Protein AF-A0A351AAN1-F1 (afdb_monomer_lite)

Structure (mmCIF, N/CA/C/O backbone):
data_AF-A0A351AAN1-F1
#
_entry.id   AF-A0A351AAN1-F1
#
loop_
_atom_site.group_PDB
_atom_site.id
_atom_site.type_symbol
_atom_site.label_atom_id
_atom_site.label_alt_id
_atom_site.label_comp_id
_atom_site.label_asym_id
_atom_site.label_entity_id
_atom_site.label_seq_id
_atom_site.pdbx_PDB_ins_code
_atom_site.Cartn_x
_atom_site.Cartn_y
_atom_site.Cartn_z
_atom_site.occupancy
_atom_site.B_iso_or_equiv
_atom_site.auth_seq_id
_atom_site.auth_comp_id
_atom_site.auth_asym_id
_atom_site.auth_atom_id
_atom_site.pdbx_PDB_model_num
ATOM 1 N N . ALA A 1 1 ? -1.217 -8.828 -1.837 1.00 83.75 1 ALA A N 1
ATOM 2 C CA . ALA A 1 1 ? -2.380 -8.546 -0.971 1.00 83.75 1 ALA A CA 1
ATOM 3 C C . ALA A 1 1 ? -2.909 -7.125 -1.17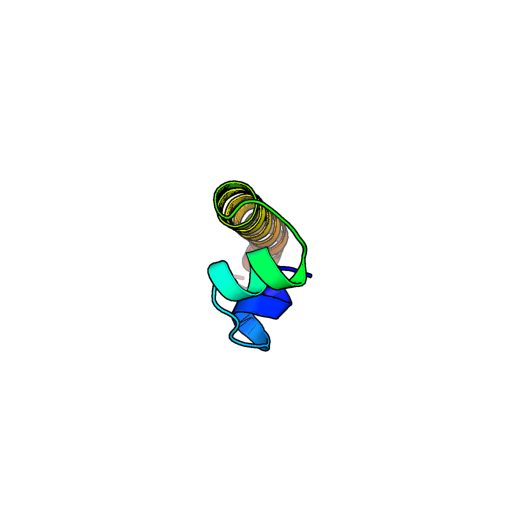9 1.00 83.75 1 ALA A C 1
ATOM 5 O O . ALA A 1 1 ? -3.908 -6.980 -1.857 1.00 83.75 1 ALA A O 1
ATOM 6 N N . MET A 1 2 ? -2.218 -6.068 -0.729 1.00 94.94 2 MET A N 1
ATOM 7 C CA . MET A 1 2 ? -2.791 -4.703 -0.684 1.00 94.94 2 MET A CA 1
ATOM 8 C C . MET A 1 2 ? -3.261 -4.121 -2.031 1.00 94.94 2 MET A C 1
ATOM 10 O O . MET A 1 2 ? -4.263 -3.421 -2.070 1.00 94.94 2 MET A O 1
ATOM 14 N N . LEU A 1 3 ? -2.567 -4.411 -3.141 1.00 96.56 3 LEU A N 1
ATOM 15 C CA . LEU A 1 3 ? -3.018 -3.977 -4.472 1.00 96.56 3 LEU A CA 1
ATOM 16 C C . LEU A 1 3 ? -4.341 -4.630 -4.885 1.00 96.56 3 LEU A C 1
ATOM 18 O O . LEU A 1 3 ? -5.152 -3.963 -5.509 1.00 96.56 3 LEU A O 1
ATOM 22 N N . VAL A 1 4 ? -4.553 -5.901 -4.532 1.00 97.44 4 VAL A N 1
ATOM 23 C CA . VAL A 1 4 ? -5.801 -6.627 -4.814 1.00 97.44 4 VAL A CA 1
ATOM 24 C C . VAL A 1 4 ? -6.917 -6.058 -3.948 1.00 97.44 4 VAL A C 1
ATOM 26 O O . VAL A 1 4 ? -7.941 -5.652 -4.479 1.00 97.44 4 VAL A O 1
ATOM 29 N N . MET A 1 5 ? -6.662 -5.899 -2.649 1.00 98.12 5 MET A N 1
ATOM 30 C CA . MET A 1 5 ? -7.612 -5.289 -1.715 1.00 98.12 5 MET A CA 1
ATOM 31 C C . MET A 1 5 ? -8.103 -3.917 -2.197 1.00 98.12 5 MET A C 1
ATOM 33 O O . MET A 1 5 ? -9.291 -3.625 -2.162 1.00 98.12 5 MET A O 1
ATOM 37 N N . TYR A 1 6 ? -7.199 -3.086 -2.719 1.00 98.19 6 TYR A N 1
ATOM 38 C CA . TYR A 1 6 ? -7.567 -1.764 -3.223 1.00 98.19 6 TYR A CA 1
ATOM 39 C C . TYR A 1 6 ? -8.197 -1.796 -4.627 1.00 98.19 6 TYR A C 1
ATOM 41 O O . TYR A 1 6 ? -9.263 -1.235 -4.843 1.00 98.19 6 TYR A O 1
ATOM 49 N N . HIS A 1 7 ? -7.533 -2.412 -5.612 1.00 97.19 7 HIS A N 1
ATOM 50 C CA . HIS A 1 7 ? -7.938 -2.309 -7.022 1.00 97.19 7 HIS A CA 1
ATOM 51 C C . HIS A 1 7 ? -8.988 -3.339 -7.453 1.00 97.19 7 HIS A C 1
ATOM 53 O O . HIS A 1 7 ? -9.665 -3.108 -8.449 1.00 97.19 7 HIS A O 1
ATOM 59 N N . VAL A 1 8 ? -9.098 -4.469 -6.752 1.00 97.50 8 VAL A N 1
ATOM 60 C CA . VAL A 1 8 ? -10.021 -5.564 -7.093 1.00 97.50 8 VAL A CA 1
ATOM 61 C C . VAL A 1 8 ? -11.174 -5.621 -6.099 1.00 97.50 8 VAL A C 1
ATOM 63 O O . VAL A 1 8 ? -12.325 -5.695 -6.512 1.00 97.50 8 VAL A O 1
ATOM 66 N N . GLU A 1 9 ? -10.877 -5.560 -4.801 1.00 98.06 9 GLU A N 1
ATOM 67 C CA . GLU A 1 9 ? -11.897 -5.647 -3.746 1.00 98.06 9 GLU A CA 1
ATOM 68 C C . GLU A 1 9 ? -12.511 -4.278 -3.407 1.00 98.06 9 GLU A C 1
ATOM 70 O O . GLU A 1 9 ? -13.553 -4.218 -2.763 1.00 98.06 9 GLU A O 1
ATOM 75 N N . GLY A 1 10 ? -11.908 -3.177 -3.872 1.00 98.12 10 GLY A N 1
ATOM 76 C CA . GLY A 1 10 ? -12.455 -1.825 -3.729 1.00 98.12 10 GLY A CA 1
ATOM 77 C C . GLY A 1 10 ? -12.336 -1.223 -2.327 1.00 98.12 10 GLY A C 1
ATOM 78 O O . GLY A 1 10 ? -12.964 -0.199 -2.065 1.00 98.12 10 GLY A O 1
ATOM 79 N N . LEU A 1 11 ? -11.535 -1.822 -1.442 1.00 98.56 11 LEU A N 1
ATOM 80 C CA . LEU A 1 11 ? -11.335 -1.321 -0.083 1.00 98.56 11 LEU A CA 1
ATOM 81 C C . LEU A 1 11 ? -10.585 0.017 -0.087 1.00 98.56 11 LEU A C 1
ATOM 83 O O . LEU A 1 11 ? -9.608 0.210 -0.817 1.00 98.56 11 LEU A O 1
ATOM 87 N N . SER A 1 12 ? -11.002 0.930 0.785 1.00 98.50 12 SER A N 1
ATOM 88 C CA . SER A 1 12 ? -10.293 2.173 1.098 1.00 98.50 12 SER A CA 1
ATOM 89 C C . SER A 1 12 ? -8.964 1.910 1.819 1.00 98.50 12 SER A C 1
ATOM 91 O O . SER A 1 12 ? -8.674 0.811 2.294 1.00 98.50 12 SER A O 1
ATOM 93 N N . TYR A 1 13 ? -8.106 2.930 1.919 1.00 98.31 13 TYR A N 1
ATOM 94 C CA . TYR A 1 13 ? -6.839 2.785 2.645 1.00 98.31 13 TYR A CA 1
ATOM 95 C C . TYR A 1 13 ? -7.059 2.566 4.143 1.00 98.31 13 TYR A C 1
ATOM 97 O O . TYR A 1 13 ? -6.264 1.877 4.777 1.00 98.31 13 TYR A O 1
ATOM 105 N N . GLU A 1 14 ? -8.122 3.148 4.684 1.00 98.62 14 GLU A N 1
ATOM 106 C CA . GLU A 1 14 ? -8.567 3.022 6.062 1.00 98.62 14 GLU A CA 1
ATOM 107 C C . GLU A 1 14 ? -9.067 1.600 6.352 1.00 98.62 14 GLU A C 1
ATOM 109 O O . GLU A 1 14 ? -8.577 0.980 7.292 1.00 98.62 14 GLU A O 1
ATOM 114 N N . GLU A 1 15 ? -9.921 1.030 5.496 1.00 98.62 15 GLU A N 1
ATOM 115 C CA . GLU A 1 15 ? -10.380 -0.365 5.628 1.00 98.62 15 GLU A CA 1
ATOM 116 C C . GLU A 1 15 ? -9.218 -1.361 5.514 1.00 98.62 15 GLU A C 1
ATOM 118 O O . GLU A 1 15 ? -9.157 -2.344 6.247 1.00 98.62 15 GLU A O 1
ATOM 123 N N . ILE A 1 16 ? -8.244 -1.099 4.635 1.00 98.50 16 ILE A N 1
ATOM 124 C CA . ILE A 1 16 ? -7.035 -1.929 4.525 1.00 98.50 16 ILE A CA 1
ATOM 125 C C . ILE A 1 16 ? -6.144 -1.787 5.768 1.00 98.50 16 ILE A C 1
ATOM 127 O O . ILE A 1 16 ? -5.508 -2.759 6.179 1.00 98.50 16 ILE A O 1
ATOM 131 N N . ALA A 1 17 ? -6.049 -0.586 6.345 1.00 98.56 17 ALA A N 1
ATOM 132 C CA . ALA A 1 17 ? -5.288 -0.338 7.569 1.00 98.56 17 ALA A CA 1
ATOM 133 C C . ALA A 1 17 ? -5.881 -1.116 8.746 1.00 98.56 17 ALA A C 1
ATOM 135 O O . ALA A 1 17 ? -5.138 -1.777 9.468 1.00 98.56 17 ALA A O 1
ATOM 136 N N . GLU A 1 18 ? -7.205 -1.089 8.880 1.00 98.50 18 GLU A N 1
ATOM 137 C CA . GLU A 1 18 ? -7.945 -1.836 9.895 1.00 98.50 18 GLU A CA 1
ATOM 138 C C . GLU A 1 18 ? -7.838 -3.352 9.678 1.00 98.50 18 GLU A C 1
ATOM 140 O O . GLU A 1 18 ? -7.412 -4.072 10.578 1.00 98.50 18 GLU A O 1
ATOM 145 N N . ALA A 1 19 ? -8.125 -3.841 8.467 1.00 97.75 19 ALA A N 1
ATOM 146 C CA . ALA A 1 19 ? -8.120 -5.272 8.155 1.00 97.75 19 ALA A CA 1
ATOM 147 C C . ALA A 1 19 ? -6.749 -5.946 8.341 1.00 97.75 19 ALA A C 1
ATOM 149 O O . ALA A 1 19 ? -6.678 -7.155 8.559 1.00 97.75 19 ALA A O 1
ATOM 150 N N . LEU A 1 20 ? -5.657 -5.184 8.217 1.00 97.00 20 LEU A N 1
ATOM 151 C CA . LEU A 1 20 ? -4.287 -5.689 8.346 1.00 97.00 20 LEU A CA 1
ATOM 152 C C . LEU A 1 20 ? -3.607 -5.298 9.663 1.00 97.00 20 LEU A C 1
ATOM 154 O O . LEU A 1 20 ? -2.441 -5.654 9.836 1.00 97.00 20 LEU A O 1
ATOM 158 N N . ASP A 1 21 ? -4.291 -4.563 10.544 1.00 98.12 21 ASP A N 1
ATOM 159 C CA . ASP A 1 21 ? -3.730 -3.977 11.770 1.00 98.12 21 ASP A CA 1
ATOM 160 C C . ASP A 1 21 ? -2.417 -3.207 11.508 1.00 98.12 21 ASP A C 1
ATOM 162 O O . ASP A 1 21 ? -1.346 -3.476 12.061 1.00 98.12 21 ASP A O 1
ATOM 166 N N . LEU A 1 22 ? -2.470 -2.263 10.562 1.00 98.00 22 LEU A N 1
ATOM 167 C CA . LEU A 1 22 ? -1.325 -1.453 10.144 1.00 98.00 22 LEU A CA 1
ATOM 168 C C . LEU A 1 22 ? -1.631 0.045 10.231 1.00 98.00 22 LEU A C 1
ATOM 170 O O . LEU A 1 22 ? -2.728 0.478 9.892 1.00 98.00 22 LEU A O 1
ATOM 174 N N . PRO A 1 23 ? -0.630 0.896 10.526 1.00 98.62 23 PRO A N 1
ATOM 175 C CA . PRO A 1 23 ? -0.797 2.340 10.406 1.00 98.62 23 PRO A CA 1
ATOM 176 C C . PRO A 1 23 ? -1.174 2.761 8.978 1.00 98.62 23 PRO A C 1
ATOM 178 O O . PRO A 1 23 ? -0.573 2.293 8.005 1.00 98.62 23 PRO A O 1
ATOM 181 N N . LEU A 1 24 ? -2.064 3.748 8.837 1.00 98.56 24 LEU A N 1
ATOM 182 C CA . LEU A 1 24 ? -2.477 4.285 7.531 1.00 98.56 24 LEU A CA 1
ATOM 183 C C . LEU A 1 24 ? -1.282 4.756 6.672 1.00 98.56 24 LEU A C 1
ATOM 185 O O . LEU A 1 24 ? -1.253 4.561 5.456 1.00 98.56 24 LEU A O 1
ATOM 189 N N . GLY A 1 25 ? -0.246 5.332 7.293 1.00 98.50 25 GLY A N 1
ATOM 190 C CA . GLY A 1 25 ? 0.998 5.707 6.601 1.00 98.50 25 GLY A CA 1
ATOM 191 C C . GLY A 1 25 ? 1.771 4.504 6.037 1.00 98.50 25 GLY A C 1
ATOM 192 O O . GLY A 1 25 ? 2.347 4.574 4.945 1.00 98.50 25 GLY A O 1
ATOM 193 N N . THR A 1 26 ? 1.729 3.363 6.729 1.00 98.44 26 THR A N 1
ATOM 194 C CA . THR A 1 26 ? 2.294 2.094 6.250 1.00 98.44 26 THR A CA 1
ATOM 195 C C . THR A 1 26 ? 1.519 1.590 5.042 1.00 98.44 26 THR A C 1
ATOM 197 O O . THR A 1 26 ? 2.144 1.191 4.059 1.00 98.44 26 THR A O 1
ATOM 200 N N . VAL A 1 27 ? 0.185 1.678 5.067 1.00 98.50 27 VAL A N 1
ATOM 201 C CA . VAL A 1 27 ? -0.665 1.297 3.930 1.00 98.50 27 VAL A CA 1
ATOM 202 C C . VAL A 1 27 ? -0.322 2.111 2.688 1.00 98.50 27 VAL A C 1
ATOM 204 O O . VAL A 1 27 ? 0.021 1.544 1.648 1.00 98.50 27 VAL A O 1
ATOM 207 N N . LYS A 1 28 ? -0.305 3.441 2.823 1.00 98.19 28 LYS A N 1
ATOM 208 C CA . LYS A 1 28 ? 0.045 4.369 1.736 1.00 98.19 28 LYS A CA 1
ATOM 209 C C . LYS A 1 28 ? 1.435 4.078 1.165 1.00 98.19 28 LYS A C 1
ATOM 211 O O . LYS A 1 28 ? 1.593 3.952 -0.050 1.00 98.19 28 LYS A O 1
ATOM 216 N N . SER A 1 29 ? 2.443 3.922 2.028 1.00 98.62 29 SER A N 1
ATOM 217 C CA . SER A 1 29 ? 3.822 3.690 1.578 1.00 98.62 29 SER A CA 1
ATOM 218 C C . SER A 1 29 ? 4.016 2.317 0.922 1.00 98.62 29 SER A C 1
ATOM 220 O O . SER A 1 29 ? 4.712 2.224 -0.092 1.00 98.62 29 SER A O 1
ATOM 222 N N . ARG A 1 30 ? 3.384 1.255 1.442 1.0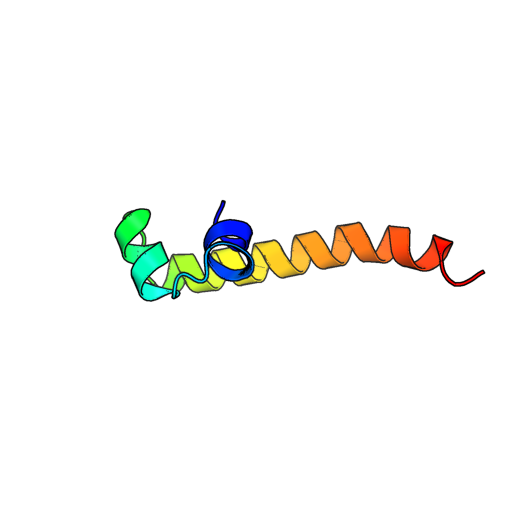0 97.88 30 ARG A N 1
ATOM 223 C CA . ARG A 1 30 ? 3.433 -0.090 0.845 1.00 97.88 30 ARG A CA 1
ATOM 224 C C . ARG A 1 30 ? 2.726 -0.133 -0.506 1.00 97.88 30 ARG A C 1
ATOM 226 O O . ARG A 1 30 ? 3.296 -0.684 -1.442 1.00 97.88 30 ARG A O 1
ATOM 233 N N . LEU A 1 31 ? 1.549 0.486 -0.636 1.00 97.81 31 LEU A N 1
ATOM 234 C CA . LEU A 1 31 ? 0.845 0.590 -1.918 1.00 97.81 31 LEU A CA 1
ATOM 235 C C . LEU A 1 31 ? 1.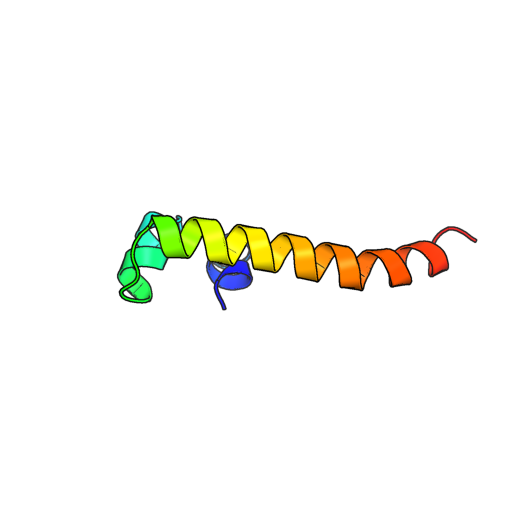671 1.345 -2.959 1.00 97.81 31 LEU A C 1
ATOM 237 O O . LEU A 1 31 ? 1.789 0.880 -4.089 1.00 97.81 31 LEU A O 1
ATOM 241 N N . ASN A 1 32 ? 2.293 2.465 -2.581 1.00 97.88 32 ASN A N 1
ATOM 242 C CA . ASN A 1 32 ? 3.168 3.199 -3.492 1.00 97.88 32 ASN A CA 1
ATOM 243 C C . ASN A 1 32 ? 4.333 2.326 -3.990 1.00 97.88 32 ASN A C 1
ATOM 245 O O . ASN A 1 32 ? 4.540 2.202 -5.195 1.00 97.88 32 ASN A O 1
ATOM 249 N N . ARG A 1 33 ? 5.049 1.657 -3.074 1.00 98.12 33 ARG A N 1
ATOM 250 C CA . ARG A 1 33 ? 6.150 0.751 -3.446 1.00 98.12 33 ARG A CA 1
ATOM 251 C C . ARG A 1 33 ? 5.674 -0.401 -4.330 1.00 98.12 33 ARG A C 1
ATOM 253 O O . ARG A 1 33 ? 6.341 -0.719 -5.307 1.00 98.12 33 ARG A O 1
ATOM 260 N N . ALA A 1 34 ? 4.517 -0.986 -4.029 1.00 96.69 34 ALA A N 1
ATOM 261 C CA . ALA A 1 34 ? 3.950 -2.070 -4.822 1.00 96.69 34 ALA A CA 1
ATOM 262 C C . ALA A 1 34 ? 3.599 -1.622 -6.252 1.00 96.69 34 ALA A C 1
ATOM 264 O O . ALA A 1 34 ? 3.884 -2.351 -7.196 1.00 96.69 34 ALA A O 1
ATOM 265 N N . ARG A 1 35 ? 3.046 -0.411 -6.435 1.00 96.19 35 ARG A N 1
ATOM 266 C CA . ARG A 1 35 ? 2.770 0.155 -7.770 1.00 96.19 35 ARG A CA 1
ATOM 267 C C . ARG A 1 35 ? 4.049 0.427 -8.559 1.00 96.19 35 ARG A C 1
ATOM 269 O O . ARG A 1 35 ? 4.089 0.147 -9.751 1.00 96.19 35 ARG A O 1
ATOM 276 N N . VAL A 1 36 ? 5.086 0.955 -7.904 1.00 96.50 36 VAL A N 1
ATOM 277 C CA . VAL A 1 36 ? 6.396 1.175 -8.539 1.00 96.50 36 VAL A CA 1
ATOM 278 C C . VAL A 1 36 ? 7.006 -0.147 -8.995 1.00 96.50 36 VAL A C 1
AT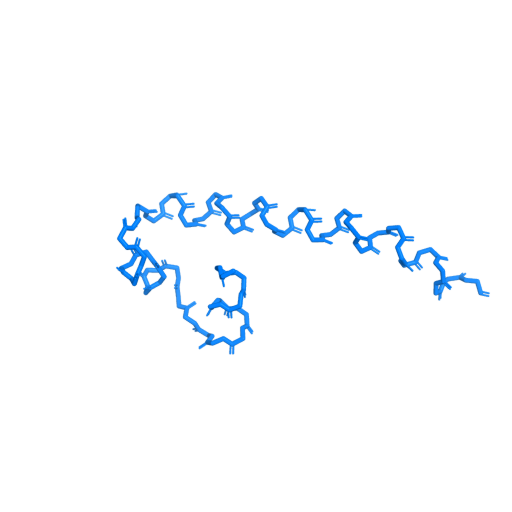OM 280 O O . VAL A 1 36 ? 7.412 -0.241 -10.147 1.00 96.50 36 VAL A O 1
ATOM 283 N N . ALA A 1 37 ? 7.013 -1.162 -8.129 1.00 94.81 37 ALA A N 1
ATOM 284 C CA . ALA A 1 37 ? 7.525 -2.486 -8.470 1.00 94.81 37 ALA A CA 1
ATOM 285 C C . ALA A 1 37 ? 6.726 -3.123 -9.616 1.00 94.81 37 ALA A C 1
ATOM 287 O O . ALA A 1 37 ? 7.314 -3.641 -10.556 1.00 94.81 37 ALA A O 1
ATOM 288 N N . LEU A 1 38 ? 5.393 -3.033 -9.582 1.00 93.88 38 LEU A N 1
ATOM 289 C CA . LEU A 1 38 ? 4.551 -3.554 -10.658 1.00 93.88 38 LEU A CA 1
ATOM 290 C C . LEU A 1 38 ? 4.835 -2.851 -11.989 1.00 93.88 38 LEU A C 1
ATOM 292 O O . LEU A 1 38 ? 4.967 -3.516 -13.010 1.00 93.88 38 LEU A O 1
ATOM 296 N N . ARG A 1 39 ? 4.958 -1.519 -11.979 1.00 92.81 39 ARG A N 1
ATOM 297 C CA . ARG A 1 39 ? 5.311 -0.758 -13.181 1.00 92.81 39 ARG A CA 1
ATOM 298 C C . ARG A 1 39 ? 6.652 -1.216 -13.742 1.00 92.81 39 ARG A C 1
ATOM 300 O O . ARG A 1 39 ? 6.723 -1.471 -14.929 1.00 92.81 39 ARG A O 1
ATOM 307 N N . ASP A 1 40 ? 7.678 -1.328 -12.904 1.00 93.38 40 ASP A N 1
ATOM 308 C CA . ASP A 1 40 ? 9.020 -1.745 -13.325 1.00 93.38 40 ASP A CA 1
ATOM 309 C C . ASP A 1 40 ? 9.012 -3.122 -14.007 1.00 93.38 40 ASP A C 1
ATOM 311 O O . ASP A 1 40 ? 9.556 -3.290 -15.095 1.00 93.38 40 ASP A O 1
ATOM 315 N N . GLN A 1 41 ? 8.281 -4.079 -13.429 1.00 91.62 41 GLN A N 1
ATOM 316 C CA . GLN A 1 41 ? 8.115 -5.407 -14.021 1.00 91.62 41 GLN A CA 1
ATOM 317 C C . GLN A 1 41 ? 7.364 -5.369 -15.358 1.00 91.62 41 GLN A C 1
ATOM 319 O O . GLN A 1 41 ? 7.708 -6.108 -16.277 1.00 91.62 41 GLN A O 1
ATOM 324 N N . LEU A 1 42 ? 6.347 -4.514 -15.492 1.00 91.12 42 LEU A N 1
ATOM 325 C CA . LEU A 1 42 ? 5.567 -4.393 -16.727 1.00 91.12 42 LEU A CA 1
ATOM 326 C C . LEU A 1 42 ? 6.282 -3.586 -17.817 1.00 91.12 42 LEU A C 1
ATOM 328 O O . LEU A 1 42 ? 6.067 -3.868 -18.992 1.00 91.12 42 LEU A O 1
ATOM 332 N N . SER A 1 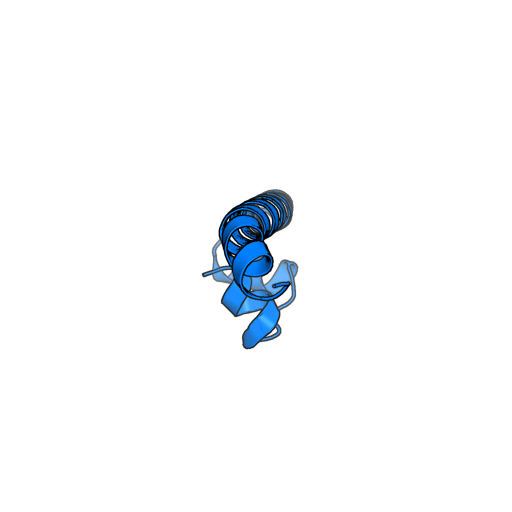43 ? 7.139 -2.626 -17.462 1.00 87.38 43 SER A N 1
ATOM 333 C CA . SER A 1 43 ? 7.892 -1.817 -18.428 1.00 87.38 43 SER A CA 1
ATOM 334 C C . SER A 1 43 ? 8.712 -2.689 -19.380 1.00 87.38 43 SER A C 1
ATOM 336 O O . SER A 1 43 ? 8.642 -2.483 -20.585 1.00 87.38 43 SER A O 1
ATOM 338 N N . GLY A 1 44 ? 9.391 -3.722 -18.867 1.00 75.94 44 GLY A N 1
ATOM 339 C CA . GLY A 1 44 ? 10.148 -4.661 -19.707 1.00 75.94 44 GLY A CA 1
ATOM 340 C C . GLY A 1 44 ? 9.284 -5.549 -20.612 1.00 75.94 44 GLY A C 1
ATOM 341 O O . GLY A 1 44 ? 9.796 -6.154 -21.544 1.00 75.94 44 GLY A O 1
ATOM 342 N N . HIS A 1 45 ? 7.974 -5.629 -20.361 1.00 74.62 45 HIS A N 1
ATOM 343 C CA . HIS A 1 45 ? 7.036 -6.376 -21.200 1.00 74.62 45 HIS A CA 1
ATOM 344 C C . HIS A 1 45 ? 6.330 -5.481 -22.221 1.00 74.62 45 HIS A C 1
ATOM 346 O O . HIS A 1 45 ? 5.942 -5.973 -23.273 1.00 74.62 45 HIS A O 1
ATOM 352 N N . LEU A 1 46 ? 6.158 -4.181 -21.944 1.00 69.25 46 LEU A N 1
ATOM 353 C CA . LEU A 1 46 ? 5.544 -3.251 -22.898 1.00 69.25 46 LEU A CA 1
ATOM 354 C C . LEU A 1 46 ? 6.397 -3.050 -24.154 1.00 69.25 46 LEU A C 1
ATOM 356 O O . LEU A 1 46 ? 5.834 -2.840 -25.224 1.00 69.25 46 LEU A O 1
ATOM 360 N N . GLU A 1 47 ? 7.721 -3.159 -24.042 1.00 65.75 47 GLU A N 1
ATOM 361 C CA . GLU A 1 47 ? 8.631 -3.115 -25.195 1.00 65.75 47 GLU A CA 1
ATOM 362 C C . GLU A 1 47 ? 8.321 -4.222 -26.220 1.00 65.75 47 GLU A C 1
ATOM 364 O O . GLU A 1 47 ? 8.449 -3.986 -27.415 1.00 65.75 47 GLU A O 1
ATOM 369 N N . LEU A 1 48 ? 7.799 -5.378 -25.785 1.00 65.44 48 LEU A N 1
ATOM 370 C CA . LEU A 1 48 ? 7.407 -6.490 -26.666 1.00 65.44 48 LEU A CA 1
ATOM 371 C C . LEU A 1 48 ? 6.111 -6.233 -27.456 1.00 65.44 48 LEU A C 1
ATOM 373 O O . LEU A 1 48 ? 5.813 -6.969 -28.391 1.00 65.44 48 LEU A O 1
ATOM 377 N N . PHE A 1 49 ? 5.308 -5.242 -27.055 1.00 71.38 49 PHE A N 1
ATOM 378 C CA . PHE A 1 49 ? 4.028 -4.908 -27.696 1.00 71.38 49 PHE A CA 1
ATOM 379 C C . PHE A 1 49 ? 4.107 -3.653 -28.580 1.00 71.38 49 PHE A C 1
ATOM 381 O O . PHE A 1 49 ? 3.085 -3.231 -29.120 1.00 71.38 49 PHE A O 1
ATOM 388 N N . LEU A 1 50 ? 5.286 -3.030 -28.685 1.00 65.50 50 LEU A N 1
ATOM 389 C CA . LEU A 1 50 ? 5.520 -1.809 -29.463 1.00 65.50 50 LEU A CA 1
ATOM 390 C C . LEU A 1 50 ? 6.354 -2.047 -30.741 1.00 65.50 50 LEU A C 1
ATOM 392 O O . LEU A 1 50 ? 6.752 -1.072 -31.379 1.00 65.50 50 LEU A O 1
ATOM 396 N N . GLU A 1 51 ? 6.572 -3.310 -31.124 1.00 51.22 51 GLU A N 1
ATOM 397 C CA . GLU A 1 51 ? 7.068 -3.740 -32.447 1.00 51.22 51 GLU A CA 1
ATOM 398 C C . GLU A 1 51 ? 5.911 -4.146 -33.373 1.00 51.22 51 GLU A C 1
ATOM 400 O O . GLU A 1 51 ? 5.979 -3.803 -34.577 1.00 51.22 51 GLU A O 1
#

pLDDT: mean 92.03, std 11.38, range [51.22, 98.62]

Foldseek 3Di:
DLCCCCVPVVDDLVRVCVVVVHDSVCSVVVVVVVVVVVCVVCVVVVVVVPD

Radius of gyration: 13.69 Å; chains: 1; bounding box: 23×14×44 Å

Sequence (51 aa):
AMLVMYHVEGLSYEEIAEALDLPLGTVKSRLNRARVAL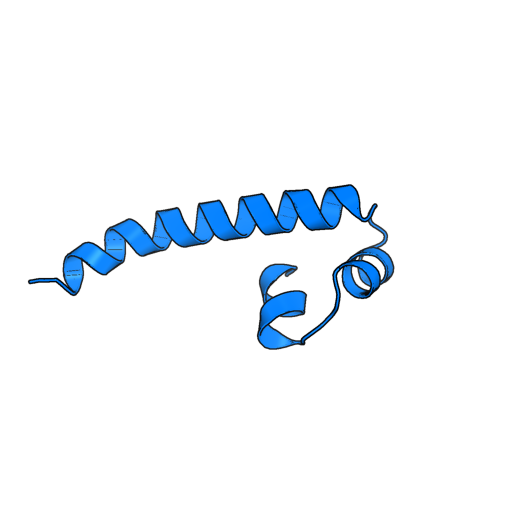RDQLSGHLELFLE

Secondary structure (DSSP, 8-state):
-HHHHHHTS---HHHHHHHTT--HHHHHHHHHHHHHHHHHHHHHHHGGG--